Protein AF-A0A953WR93-F1 (afdb_monomer_lite)

Foldseek 3Di:
DQVVVVVVVPPPDDDPVSVVVSDQVVVHDPVQVVCVVVVAHEDEDADPVSVVVVVVVCVVDDDHHYYHYDDDDD

Structure (mmCIF, N/CA/C/O backbone):
data_AF-A0A953WR93-F1
#
_entry.id   AF-A0A953WR93-F1
#
loop_
_atom_site.group_PDB
_atom_site.id
_atom_site.type_symbol
_atom_site.label_atom_id
_atom_site.label_alt_id
_atom_site.label_comp_id
_atom_site.label_asym_id
_atom_site.label_entity_id
_atom_site.label_seq_id
_atom_site.pdbx_PDB_ins_code
_atom_site.Cartn_x
_atom_site.Cartn_y
_atom_site.Cartn_z
_atom_site.occupancy
_atom_site.B_iso_or_equiv
_atom_site.auth_seq_id
_atom_site.auth_comp_id
_atom_site.auth_asym_id
_atom_site.auth_atom_id
_atom_site.pdbx_PDB_model_num
ATOM 1 N N . ILE A 1 1 ? 0.164 0.943 -17.718 1.00 75.94 1 ILE A N 1
ATOM 2 C CA . ILE A 1 1 ? 0.025 2.178 -18.536 1.00 75.94 1 ILE A CA 1
ATOM 3 C C . ILE A 1 1 ? 1.316 2.464 -19.304 1.00 75.94 1 ILE A C 1
ATOM 5 O O . ILE A 1 1 ? 1.275 2.473 -20.522 1.00 75.94 1 ILE A O 1
ATOM 9 N N . LEU A 1 2 ? 2.468 2.577 -18.637 1.00 81.44 2 LEU A N 1
ATOM 10 C CA . LEU A 1 2 ? 3.742 2.966 -19.266 1.00 81.44 2 LEU A CA 1
ATOM 11 C C . LEU A 1 2 ? 4.214 2.073 -20.434 1.00 81.44 2 LEU A C 1
ATOM 13 O O . LEU A 1 2 ? 4.562 2.587 -21.491 1.00 81.44 2 LEU A O 1
ATOM 17 N N . ASN A 1 3 ? 4.138 0.744 -20.304 1.00 79.00 3 ASN A N 1
ATOM 18 C CA . ASN A 1 3 ? 4.485 -0.173 -21.404 1.00 79.00 3 ASN A CA 1
ATOM 19 C C . ASN A 1 3 ? 3.564 -0.037 -22.634 1.00 79.00 3 ASN A C 1
ATOM 21 O O . ASN A 1 3 ? 3.999 -0.249 -23.765 1.00 79.00 3 ASN A O 1
ATOM 25 N N . ILE A 1 4 ? 2.300 0.348 -22.423 1.00 83.31 4 ILE A N 1
ATOM 26 C CA . ILE A 1 4 ? 1.343 0.604 -23.511 1.00 83.31 4 ILE A CA 1
ATOM 27 C C . ILE A 1 4 ? 1.712 1.904 -24.228 1.00 83.31 4 ILE A C 1
ATOM 29 O O . ILE A 1 4 ? 1.695 1.954 -25.456 1.00 83.31 4 ILE A O 1
ATOM 33 N N . GLU A 1 5 ? 2.077 2.940 -23.472 1.00 84.38 5 GLU A N 1
ATOM 34 C CA . GLU A 1 5 ? 2.526 4.218 -24.031 1.00 84.38 5 GLU A CA 1
ATOM 35 C C . GLU A 1 5 ? 3.803 4.045 -24.856 1.00 84.38 5 GLU A C 1
ATOM 37 O O . GLU A 1 5 ? 3.877 4.536 -25.980 1.00 84.38 5 GLU A O 1
ATOM 42 N N . LEU A 1 6 ? 4.762 3.251 -24.373 1.00 82.31 6 LEU A N 1
ATOM 43 C CA . LEU A 1 6 ? 5.975 2.952 -25.127 1.00 82.31 6 LEU A CA 1
ATOM 44 C C . LEU A 1 6 ? 5.677 2.265 -26.469 1.00 82.31 6 LEU A C 1
ATOM 46 O O . LEU A 1 6 ? 6.230 2.669 -27.492 1.00 82.31 6 LEU A O 1
ATOM 50 N N . ALA A 1 7 ? 4.764 1.290 -26.499 1.00 81.69 7 ALA A N 1
ATOM 51 C CA . ALA A 1 7 ? 4.360 0.630 -27.741 1.00 81.69 7 ALA A CA 1
ATOM 52 C C . ALA A 1 7 ? 3.740 1.604 -28.764 1.00 81.69 7 ALA A C 1
ATOM 54 O O . ALA A 1 7 ? 3.909 1.429 -29.971 1.00 81.69 7 ALA A O 1
ATOM 55 N N . ARG A 1 8 ? 3.058 2.659 -28.300 1.00 86.06 8 ARG A N 1
ATOM 56 C CA . ARG A 1 8 ? 2.415 3.672 -29.156 1.00 86.06 8 ARG A CA 1
ATOM 57 C C . ARG A 1 8 ? 3.393 4.669 -29.779 1.00 86.06 8 ARG A C 1
ATOM 59 O O . ARG A 1 8 ? 3.033 5.314 -30.758 1.00 86.06 8 ARG A O 1
ATOM 66 N N . THR A 1 9 ? 4.618 4.783 -29.263 1.00 85.00 9 THR A N 1
ATOM 67 C CA . THR A 1 9 ? 5.628 5.724 -29.789 1.00 85.00 9 THR A CA 1
ATOM 68 C C . THR A 1 9 ? 6.168 5.349 -31.172 1.00 85.00 9 THR A C 1
ATOM 70 O O . THR A 1 9 ? 6.747 6.194 -31.850 1.00 85.00 9 THR A O 1
ATOM 73 N N . GLY A 1 10 ? 6.027 4.086 -31.591 1.00 81.75 10 GLY A N 1
ATOM 74 C CA . GLY A 1 10 ? 6.644 3.579 -32.820 1.00 81.75 10 GLY A CA 1
ATOM 75 C C . GLY A 1 10 ? 8.166 3.390 -32.731 1.00 81.75 10 GLY A C 1
ATOM 76 O O . GLY A 1 10 ? 8.794 3.104 -33.746 1.00 81.75 10 GLY A O 1
ATOM 77 N N . ALA A 1 11 ? 8.766 3.490 -31.536 1.00 82.25 11 ALA A N 1
ATOM 78 C CA . ALA A 1 11 ? 10.213 3.362 -31.310 1.00 82.25 11 ALA A CA 1
ATOM 79 C C . ALA A 1 11 ? 10.776 1.928 -31.476 1.00 82.25 11 ALA A C 1
ATOM 81 O O . ALA A 1 11 ? 11.951 1.686 -31.203 1.00 82.25 11 ALA A O 1
ATOM 82 N N . GLY A 1 12 ? 9.960 0.973 -31.933 1.00 81.00 12 GLY A N 1
ATOM 83 C CA . GLY A 1 12 ? 10.335 -0.435 -32.065 1.00 81.00 12 GLY A CA 1
ATOM 84 C C . GLY A 1 12 ? 10.335 -1.186 -30.730 1.00 81.00 12 GLY A C 1
ATOM 85 O O . GLY A 1 12 ? 9.709 -0.764 -29.759 1.00 81.00 12 GLY A O 1
ATOM 86 N N . ASN A 1 13 ? 11.016 -2.336 -30.688 1.00 80.81 13 ASN A N 1
ATOM 87 C CA . ASN A 1 13 ? 11.102 -3.145 -29.473 1.00 80.81 13 ASN A CA 1
ATOM 88 C C . ASN A 1 13 ? 12.102 -2.527 -28.483 1.00 80.81 13 ASN A C 1
ATOM 90 O O . ASN A 1 13 ? 13.283 -2.416 -28.822 1.00 80.81 13 ASN A O 1
ATOM 94 N N . PRO A 1 14 ? 11.687 -2.187 -27.250 1.00 79.94 14 PRO A N 1
ATOM 95 C CA . PRO A 1 14 ? 12.611 -1.681 -26.248 1.00 79.94 14 PRO A CA 1
ATOM 96 C C . PRO A 1 14 ? 13.685 -2.697 -25.884 1.00 79.94 14 PRO A C 1
ATOM 98 O O . PRO A 1 14 ? 13.401 -3.873 -25.627 1.00 79.94 14 PRO A O 1
ATOM 101 N N . GLY A 1 15 ? 14.916 -2.197 -25.791 1.00 85.62 15 GLY A N 1
ATOM 102 C CA . GLY A 1 15 ? 16.009 -2.912 -25.147 1.00 85.62 15 GLY A CA 1
ATOM 103 C C . GLY A 1 15 ? 15.779 -3.080 -23.634 1.00 85.62 15 GLY A C 1
ATOM 104 O O . GLY A 1 15 ? 14.891 -2.437 -23.068 1.00 85.62 15 GLY A O 1
ATOM 105 N N . PRO A 1 16 ? 16.591 -3.913 -22.959 1.00 85.31 16 PRO A N 1
ATOM 106 C CA . PRO A 1 16 ? 16.402 -4.270 -21.548 1.00 85.31 16 PRO A CA 1
ATOM 107 C C . PRO A 1 16 ? 16.292 -3.068 -20.598 1.00 85.31 16 PRO A C 1
ATOM 109 O O . PRO A 1 16 ? 15.412 -3.040 -19.749 1.00 85.31 16 PRO A O 1
ATOM 112 N N . THR A 1 17 ? 17.112 -2.032 -20.796 1.00 86.31 17 THR A N 1
ATOM 113 C CA . THR A 1 17 ? 17.096 -0.813 -19.968 1.00 86.31 17 THR A CA 1
ATOM 114 C C . THR A 1 17 ? 15.796 -0.020 -20.090 1.00 86.31 17 THR A C 1
ATOM 116 O O . THR A 1 17 ? 15.279 0.489 -19.103 1.00 86.31 17 THR A O 1
ATOM 119 N N . ALA A 1 18 ? 15.243 0.090 -21.299 1.00 84.88 18 ALA A N 1
ATOM 120 C CA . ALA A 1 18 ? 13.983 0.800 -21.497 1.00 84.88 18 ALA A CA 1
ATOM 121 C C . ALA A 1 18 ? 12.804 0.026 -20.889 1.00 84.88 18 ALA A C 1
ATOM 123 O O . ALA A 1 18 ? 11.847 0.644 -20.437 1.00 84.88 18 ALA A O 1
ATOM 124 N N . LYS A 1 19 ? 12.881 -1.311 -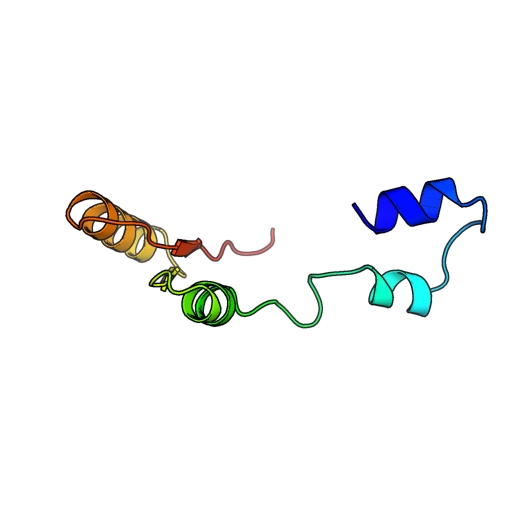20.844 1.00 82.69 19 LYS A N 1
ATOM 125 C CA . LYS A 1 19 ? 11.886 -2.139 -20.151 1.00 82.69 19 LYS A CA 1
ATOM 126 C C . LYS A 1 19 ? 11.951 -1.940 -18.641 1.00 82.69 19 LYS A C 1
ATOM 128 O O . LYS A 1 19 ? 10.925 -1.617 -18.057 1.00 82.69 19 LYS A O 1
ATOM 133 N N . SER A 1 20 ? 13.141 -2.017 -18.042 1.00 84.50 20 SER A N 1
ATOM 134 C CA . SER A 1 20 ? 13.295 -1.858 -16.589 1.00 84.50 20 SER A CA 1
ATOM 135 C C . SER A 1 20 ? 12.849 -0.476 -16.096 1.00 84.50 20 SER A C 1
ATOM 137 O O . SER A 1 20 ? 12.297 -0.357 -15.014 1.00 84.50 20 SER A O 1
ATOM 139 N N . MET A 1 21 ? 13.017 0.579 -16.904 1.00 84.38 21 MET A N 1
ATOM 140 C CA . MET A 1 21 ? 12.520 1.926 -16.576 1.00 84.38 21 MET A CA 1
ATOM 141 C C . MET A 1 21 ? 10.987 2.032 -16.509 1.00 84.38 21 MET A C 1
ATOM 143 O O . MET A 1 21 ? 10.471 2.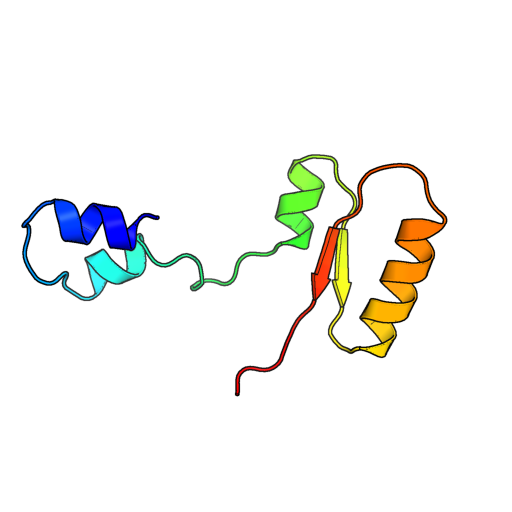987 -15.933 1.00 84.38 21 MET A O 1
ATOM 147 N N . LEU A 1 22 ? 10.258 1.106 -17.136 1.00 84.50 22 LEU A N 1
ATOM 148 C CA . LEU A 1 22 ? 8.791 1.100 -17.191 1.00 84.50 22 LEU A CA 1
ATOM 149 C C . LEU A 1 22 ? 8.179 -0.066 -16.404 1.00 84.50 22 LEU A C 1
ATOM 151 O O . LEU A 1 22 ? 6.951 -0.209 -16.369 1.00 84.50 22 LEU A O 1
ATOM 155 N N . GLU A 1 23 ? 9.021 -0.898 -15.797 1.00 82.69 23 GLU A N 1
ATOM 156 C CA . GLU A 1 23 ? 8.636 -1.927 -14.845 1.00 82.69 23 GLU A CA 1
ATOM 157 C C . GLU A 1 23 ? 8.445 -1.293 -13.463 1.00 82.69 23 GLU A C 1
ATOM 159 O O . GLU A 1 23 ? 9.178 -0.400 -13.054 1.00 82.69 23 GLU A O 1
ATOM 164 N N . LEU A 1 24 ? 7.401 -1.728 -12.760 1.00 82.31 24 LEU A N 1
ATOM 165 C CA . LEU A 1 24 ? 7.059 -1.247 -11.415 1.00 82.31 24 LEU A CA 1
ATOM 166 C C . LEU A 1 24 ? 7.303 -2.309 -10.337 1.00 82.31 24 LEU A C 1
ATOM 168 O O . LEU A 1 24 ? 7.057 -2.048 -9.168 1.00 82.31 24 LEU A O 1
ATOM 172 N N . GLY A 1 25 ? 7.705 -3.516 -10.737 1.00 82.81 25 GLY A N 1
ATOM 173 C CA . GLY A 1 25 ? 7.838 -4.659 -9.835 1.00 82.81 25 GLY A CA 1
ATOM 174 C C . GLY A 1 25 ? 9.258 -4.916 -9.338 1.00 82.81 25 GLY A C 1
ATOM 175 O O . GLY A 1 25 ? 9.420 -5.780 -8.487 1.00 82.81 25 GLY A O 1
ATOM 176 N N . ASP A 1 26 ? 10.266 -4.218 -9.872 1.00 84.12 26 ASP A N 1
ATOM 177 C CA . ASP A 1 26 ? 11.669 -4.424 -9.505 1.00 84.12 26 ASP A CA 1
ATOM 178 C C . ASP A 1 26 ? 12.403 -3.076 -9.323 1.00 84.12 26 ASP A C 1
ATOM 180 O O . ASP A 1 26 ? 12.588 -2.346 -10.304 1.00 84.12 26 ASP A O 1
ATOM 184 N N . PRO A 1 27 ? 12.806 -2.709 -8.089 1.00 87.31 27 PRO A N 1
ATOM 185 C CA . PRO A 1 27 ? 12.535 -3.423 -6.838 1.00 87.31 27 PRO A CA 1
ATOM 186 C C . PRO A 1 27 ? 11.041 -3.418 -6.482 1.00 87.31 27 PRO A C 1
ATOM 188 O O . PRO A 1 27 ? 10.288 -2.544 -6.915 1.00 87.31 27 PRO A O 1
ATOM 191 N N . GLU A 1 28 ? 10.621 -4.389 -5.671 1.00 89.06 28 GLU A N 1
ATOM 192 C CA . GLU A 1 28 ? 9.240 -4.482 -5.197 1.00 89.06 28 GLU A CA 1
ATOM 193 C C . GLU A 1 28 ? 8.821 -3.220 -4.424 1.00 89.06 28 GLU A C 1
ATOM 195 O O . GLU A 1 28 ? 9.590 -2.645 -3.646 1.00 89.06 28 GLU A O 1
ATOM 200 N N . ILE A 1 29 ? 7.579 -2.784 -4.647 1.00 92.62 29 ILE A N 1
ATOM 201 C CA . ILE A 1 29 ? 6.995 -1.637 -3.953 1.00 92.62 29 ILE A CA 1
ATOM 202 C C . ILE A 1 29 ? 6.606 -2.052 -2.532 1.00 92.62 29 ILE A C 1
ATOM 204 O O . ILE A 1 29 ? 5.803 -2.960 -2.338 1.00 92.62 29 ILE A O 1
ATOM 208 N N . ASP A 1 30 ? 7.099 -1.309 -1.543 1.00 95.75 30 ASP A N 1
ATOM 209 C CA . ASP A 1 30 ? 6.605 -1.374 -0.167 1.00 95.75 30 ASP A CA 1
ATOM 210 C C . ASP A 1 30 ? 5.244 -0.659 -0.081 1.00 95.75 30 ASP A C 1
ATOM 212 O O . ASP A 1 30 ? 5.153 0.565 0.080 1.00 95.75 30 ASP A O 1
ATOM 216 N N . TRP A 1 31 ? 4.171 -1.428 -0.272 1.00 96.62 31 TRP A N 1
ATOM 217 C CA . TRP A 1 31 ? 2.801 -0.914 -0.307 1.00 96.62 31 TRP A CA 1
ATOM 218 C C . TRP A 1 31 ? 2.327 -0.373 1.042 1.00 96.62 31 TRP A C 1
ATOM 220 O O . TRP A 1 31 ? 1.531 0.569 1.061 1.00 96.62 31 TRP A O 1
ATOM 230 N N . VAL A 1 32 ? 2.838 -0.914 2.152 1.00 98.12 32 VAL A N 1
ATOM 231 C CA . VAL A 1 32 ? 2.531 -0.425 3.502 1.00 98.12 32 VAL A CA 1
ATOM 232 C C . VAL A 1 32 ? 3.049 0.999 3.654 1.00 98.12 32 VAL A C 1
ATOM 234 O O . VAL A 1 32 ? 2.256 1.917 3.874 1.00 98.12 32 VAL A O 1
ATOM 237 N N . LYS A 1 33 ? 4.345 1.230 3.414 1.00 98.19 33 LYS A N 1
ATOM 238 C CA . LYS A 1 33 ? 4.924 2.579 3.522 1.00 98.19 33 LYS A CA 1
ATOM 239 C C . LYS A 1 33 ? 4.310 3.567 2.537 1.00 98.19 33 LYS A C 1
ATOM 241 O O . LYS A 1 33 ? 4.143 4.741 2.868 1.00 98.19 33 LYS A O 1
ATOM 246 N N . LEU A 1 34 ? 3.978 3.119 1.324 1.00 97.38 34 LEU A N 1
ATOM 247 C CA . LEU A 1 34 ? 3.321 3.974 0.336 1.00 97.38 34 LEU A CA 1
ATOM 248 C C . LEU A 1 34 ? 1.939 4.436 0.817 1.00 97.38 34 LEU A C 1
ATOM 250 O O . LEU A 1 34 ? 1.591 5.601 0.638 1.00 97.38 34 LEU A O 1
ATOM 254 N N . SER A 1 35 ? 1.165 3.542 1.430 1.00 98.25 35 SER A N 1
ATOM 255 C CA . SER A 1 35 ? -0.145 3.864 2.002 1.00 98.25 35 SER A CA 1
ATOM 256 C C . SER A 1 35 ? -0.032 4.828 3.181 1.00 98.25 35 SER A C 1
ATOM 258 O O . SER A 1 35 ? -0.740 5.837 3.239 1.00 98.25 35 SER A O 1
ATOM 260 N N . GLU A 1 36 ? 0.907 4.564 4.089 1.00 98.25 36 GLU A N 1
ATOM 261 C CA . GLU A 1 36 ? 1.148 5.403 5.265 1.00 98.25 36 GLU A CA 1
ATOM 262 C C . GLU A 1 36 ? 1.552 6.829 4.875 1.00 98.25 36 GLU A C 1
ATOM 264 O O . GLU A 1 36 ? 1.078 7.794 5.476 1.00 98.25 36 GLU A O 1
ATOM 269 N N . ALA A 1 37 ? 2.354 6.988 3.816 1.00 98.19 37 ALA A N 1
ATOM 270 C CA . ALA A 1 37 ? 2.713 8.298 3.272 1.00 98.19 37 ALA A CA 1
ATOM 271 C C . ALA A 1 37 ? 1.496 9.108 2.781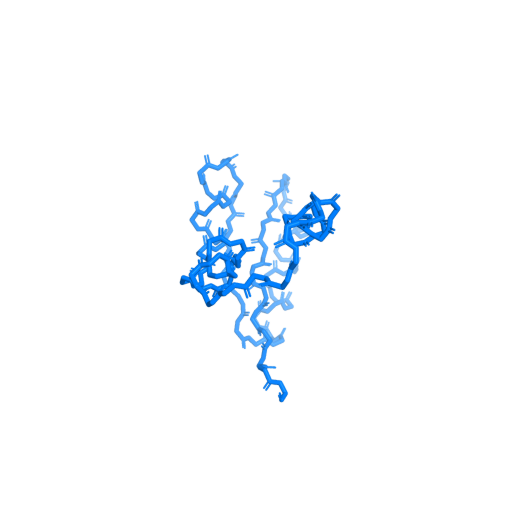 1.00 98.19 37 ALA A C 1
ATOM 273 O O . ALA A 1 37 ? 1.565 10.335 2.718 1.00 98.19 37 ALA A O 1
ATOM 274 N N . GLN A 1 38 ? 0.383 8.438 2.467 1.00 98.06 38 GLN A N 1
ATOM 275 C CA . GLN A 1 38 ? -0.892 9.052 2.080 1.00 98.06 38 GLN A CA 1
ATOM 276 C C . GLN A 1 38 ? -1.874 9.191 3.253 1.00 98.06 38 GLN A C 1
ATOM 278 O O . GLN A 1 38 ? -3.029 9.564 3.050 1.00 98.06 38 GLN A O 1
ATOM 283 N N . GLY A 1 39 ? -1.436 8.898 4.481 1.00 97.56 39 GLY A N 1
ATOM 284 C CA . GLY A 1 39 ? -2.262 8.982 5.685 1.00 97.56 39 GLY A CA 1
ATOM 285 C C . GLY A 1 39 ? -3.272 7.843 5.837 1.00 97.56 39 GLY A C 1
ATOM 286 O O . GLY A 1 39 ? -4.220 7.986 6.606 1.00 97.56 39 GLY A O 1
ATOM 287 N N . VAL A 1 40 ? -3.092 6.732 5.117 1.00 98.19 40 VAL A N 1
ATOM 288 C CA . VAL A 1 40 ? -3.956 5.548 5.205 1.00 98.19 40 VAL A CA 1
ATOM 289 C C . VAL A 1 40 ? -3.203 4.437 5.947 1.00 98.19 40 VAL A C 1
ATOM 291 O O . VAL A 1 40 ? -2.179 3.978 5.430 1.00 98.19 40 VAL A O 1
ATOM 294 N N . PRO A 1 41 ? -3.679 3.988 7.126 1.00 97.81 41 PRO A N 1
ATOM 295 C CA . PRO A 1 41 ? -3.093 2.861 7.846 1.00 97.81 41 PRO A CA 1
ATOM 296 C C . PRO A 1 41 ? -3.002 1.617 6.967 1.00 97.81 41 PRO A C 1
ATOM 298 O O . PRO A 1 41 ? -3.918 1.334 6.188 1.00 97.81 41 PRO A O 1
ATOM 301 N N . ALA A 1 42 ? -1.907 0.874 7.100 1.00 98.31 42 ALA A N 1
ATOM 302 C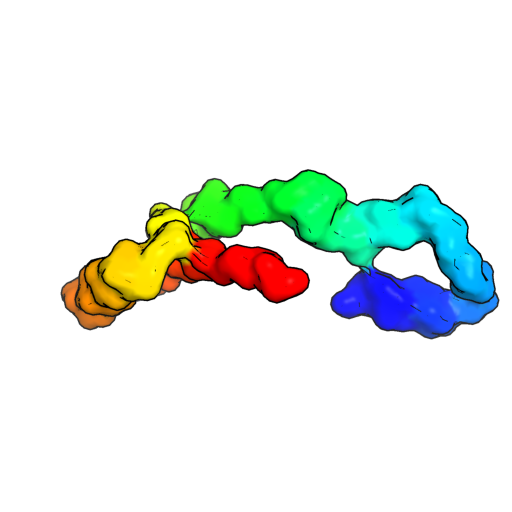 CA . ALA A 1 42 ? -1.682 -0.310 6.294 1.00 98.31 42 ALA A CA 1
ATOM 303 C C . ALA A 1 42 ? -0.952 -1.420 7.040 1.00 98.31 42 ALA A C 1
ATOM 305 O O . ALA A 1 42 ? -0.211 -1.171 7.988 1.00 98.31 42 ALA A O 1
ATOM 306 N N . GLN A 1 43 ? -1.149 -2.651 6.577 1.00 98.19 43 GLN A N 1
ATOM 307 C CA . GLN A 1 43 ? -0.393 -3.812 7.030 1.00 98.19 43 GLN A CA 1
ATOM 308 C C . GLN A 1 43 ? -0.218 -4.841 5.911 1.00 98.19 43 GLN A C 1
ATOM 310 O O . GLN A 1 43 ? -1.044 -4.932 4.999 1.00 98.19 43 GLN A O 1
ATOM 315 N N . ASP A 1 44 ? 0.832 -5.649 6.022 1.00 98.19 44 ASP A N 1
ATOM 316 C CA . ASP A 1 44 ? 1.004 -6.847 5.206 1.00 98.19 44 ASP A CA 1
ATOM 317 C C . ASP A 1 44 ? 0.102 -7.992 5.691 1.00 98.19 44 ASP A C 1
ATOM 319 O O . ASP A 1 44 ? -0.257 -8.081 6.872 1.00 98.19 44 ASP A O 1
ATOM 323 N N . ALA A 1 45 ? -0.239 -8.883 4.764 1.00 98.25 45 ALA A N 1
ATOM 324 C CA . ALA A 1 45 ? -0.814 -10.193 5.037 1.00 98.25 45 ALA A CA 1
ATOM 325 C C . ALA A 1 45 ? -0.146 -11.235 4.132 1.00 98.25 45 ALA A C 1
ATOM 327 O O . ALA A 1 45 ? -0.292 -11.194 2.909 1.00 98.25 45 ALA A O 1
ATOM 328 N N . TRP A 1 46 ? 0.587 -12.170 4.732 1.00 97.00 46 TRP A N 1
ATOM 329 C CA . TRP A 1 46 ? 1.352 -13.216 4.039 1.00 97.00 46 TRP A CA 1
ATOM 330 C C . TRP A 1 46 ? 0.617 -14.554 3.964 1.00 97.00 46 TRP A C 1
ATOM 332 O O . TRP A 1 46 ? 1.076 -15.493 3.312 1.00 97.00 46 TRP A O 1
ATOM 342 N N . SER A 1 47 ? -0.528 -14.649 4.635 1.00 97.25 47 SER A N 1
ATOM 343 C CA . SER A 1 47 ? -1.399 -15.819 4.639 1.00 97.25 47 SER A CA 1
ATOM 344 C C . SER A 1 47 ? -2.865 -15.416 4.505 1.00 97.25 47 SER A C 1
ATOM 346 O O . SER A 1 47 ? -3.237 -14.255 4.696 1.00 97.25 47 SER A O 1
ATOM 348 N N . ALA A 1 48 ? -3.710 -16.396 4.177 1.00 97.31 48 ALA A N 1
ATOM 349 C CA . ALA A 1 48 ? -5.151 -16.186 4.113 1.00 97.31 48 ALA A CA 1
ATOM 350 C C . ALA A 1 48 ? -5.724 -15.858 5.499 1.00 97.31 48 ALA A C 1
ATOM 352 O O . ALA A 1 48 ? -6.604 -15.012 5.610 1.00 97.31 48 ALA A O 1
ATOM 353 N N . GLU A 1 49 ? -5.190 -16.479 6.550 1.00 98.12 49 GLU A N 1
ATOM 354 C CA . GLU A 1 49 ? -5.583 -16.261 7.940 1.00 98.12 49 GLU A CA 1
ATOM 355 C C . GLU A 1 49 ? -5.219 -14.848 8.420 1.00 98.12 49 GLU A C 1
ATOM 357 O O . GLU A 1 49 ? -6.024 -14.184 9.071 1.00 98.12 49 GLU A O 1
ATOM 362 N N . GLU A 1 50 ? -4.027 -14.353 8.069 1.00 98.38 50 GLU A N 1
ATOM 363 C CA . GLU A 1 50 ? -3.636 -12.967 8.360 1.00 98.38 50 GLU A CA 1
ATOM 364 C C . GLU A 1 50 ? -4.521 -11.962 7.622 1.00 98.38 50 GLU A C 1
ATOM 366 O O . GLU A 1 50 ? -4.914 -10.947 8.205 1.00 98.38 50 GLU A O 1
ATOM 371 N N . PHE A 1 51 ? -4.856 -12.251 6.362 1.00 98.31 51 PHE A N 1
ATOM 372 C CA . PHE A 1 51 ? -5.743 -11.412 5.564 1.00 98.31 51 PHE A CA 1
ATOM 373 C C . PHE A 1 51 ? -7.159 -11.370 6.147 1.00 98.31 51 PHE A C 1
ATOM 375 O O . PHE A 1 51 ? -7.715 -10.285 6.288 1.00 98.31 51 PHE A O 1
ATOM 382 N N . ASP A 1 52 ? -7.722 -12.520 6.523 1.00 98.44 52 ASP A N 1
ATOM 383 C CA . ASP A 1 52 ? -9.060 -12.627 7.117 1.00 98.44 52 ASP A CA 1
ATOM 384 C C . ASP A 1 52 ? -9.160 -11.811 8.414 1.00 98.44 52 ASP A C 1
ATOM 386 O O . ASP A 1 52 ? -10.030 -10.950 8.553 1.00 98.44 52 ASP A O 1
ATOM 390 N N . ALA A 1 53 ? -8.183 -11.970 9.311 1.00 98.38 53 ALA A N 1
ATOM 391 C CA . ALA A 1 53 ? -8.134 -11.208 10.555 1.00 98.38 53 ALA A CA 1
ATOM 392 C C . ALA A 1 53 ? -7.959 -9.695 10.320 1.00 98.38 53 ALA A C 1
ATOM 394 O O . ALA A 1 53 ? -8.500 -8.881 11.071 1.00 98.38 53 ALA A O 1
ATOM 395 N N . ALA A 1 54 ? -7.173 -9.295 9.316 1.00 98.12 54 ALA A N 1
ATOM 396 C CA . ALA A 1 54 ? -7.004 -7.889 8.948 1.00 98.12 54 ALA A CA 1
ATOM 397 C C . ALA A 1 54 ? -8.289 -7.295 8.364 1.00 98.12 54 ALA A C 1
ATOM 399 O O . ALA A 1 54 ? -8.657 -6.170 8.697 1.00 98.12 54 ALA A O 1
ATOM 400 N N . LEU A 1 55 ? -8.992 -8.066 7.538 1.00 98.00 55 LEU A N 1
ATOM 401 C CA . LEU A 1 55 ? -10.240 -7.659 6.912 1.00 98.00 55 LEU A CA 1
ATOM 402 C C . LEU A 1 55 ? -11.366 -7.494 7.941 1.00 98.00 55 LEU A C 1
ATOM 404 O O . LEU A 1 55 ? -12.112 -6.520 7.869 1.00 98.00 55 LEU A O 1
ATOM 408 N N . GLU A 1 56 ? -11.463 -8.395 8.923 1.00 98.25 56 GLU A N 1
ATOM 409 C CA . GLU A 1 56 ? -12.424 -8.269 10.025 1.00 98.25 56 GLU A CA 1
ATOM 410 C C . GLU A 1 56 ? -12.210 -6.965 10.809 1.00 98.25 56 GLU A C 1
ATOM 412 O O . GLU A 1 56 ? -13.167 -6.227 11.054 1.00 98.25 56 GLU A O 1
ATOM 417 N N . ARG A 1 57 ? -10.953 -6.630 11.137 1.00 97.06 57 ARG A N 1
ATOM 418 C CA . ARG A 1 57 ? -10.617 -5.356 11.797 1.00 97.06 57 ARG A CA 1
ATOM 419 C C . ARG A 1 57 ? -10.974 -4.150 10.933 1.00 97.06 57 ARG A C 1
ATOM 421 O O . ARG A 1 57 ? -11.607 -3.224 11.432 1.00 97.06 57 ARG A O 1
ATOM 428 N N . ALA A 1 58 ? -10.643 -4.190 9.644 1.00 96.75 58 ALA A N 1
ATOM 429 C CA . ALA A 1 58 ? -10.928 -3.100 8.715 1.00 96.75 58 ALA A CA 1
ATOM 430 C C . ALA A 1 58 ? -12.426 -2.804 8.566 1.00 96.75 58 ALA A C 1
ATOM 432 O O . ALA A 1 58 ? -12.799 -1.663 8.312 1.00 96.75 58 ALA A O 1
ATOM 433 N N . PHE A 1 59 ? -13.295 -3.803 8.739 1.00 96.75 59 PHE A N 1
ATOM 434 C CA . PHE A 1 59 ? -14.744 -3.586 8.753 1.00 96.75 59 PHE A CA 1
ATOM 435 C C . PHE A 1 59 ? -15.287 -3.065 10.085 1.00 96.75 59 PHE A C 1
ATOM 437 O O . PHE A 1 59 ? -16.370 -2.480 10.104 1.00 96.75 59 PHE A O 1
ATOM 444 N N . ALA A 1 60 ? -14.584 -3.305 11.190 1.00 97.50 60 ALA A N 1
ATOM 445 C CA . ALA A 1 60 ? -14.992 -2.856 12.518 1.00 97.50 60 ALA A CA 1
ATOM 446 C C . ALA A 1 60 ? -14.531 -1.424 12.839 1.00 97.50 60 ALA A C 1
ATO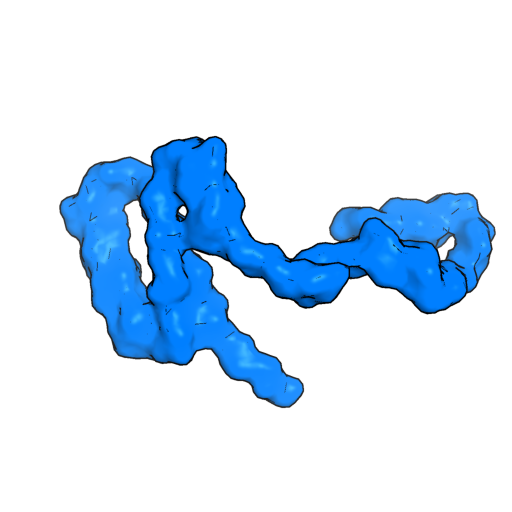M 448 O O . ALA A 1 60 ? -15.095 -0.789 13.731 1.00 97.50 60 ALA A O 1
ATOM 449 N N . GLU A 1 61 ? -13.506 -0.933 12.145 1.00 95.00 61 GLU A N 1
ATOM 450 C CA . GLU A 1 61 ? -12.919 0.390 12.346 1.00 95.00 61 GLU A CA 1
ATOM 451 C C . GLU A 1 61 ? -13.408 1.400 11.296 1.00 95.00 61 GLU A C 1
ATOM 453 O O . GLU A 1 61 ? -13.660 1.065 10.139 1.00 95.00 61 GLU A O 1
ATOM 458 N N . ASP A 1 62 ? -13.533 2.665 11.699 1.00 95.44 62 ASP A N 1
ATOM 459 C CA . ASP A 1 62 ? -13.905 3.741 10.784 1.00 95.44 62 ASP A CA 1
ATOM 460 C C . ASP A 1 62 ? -12.703 4.206 9.949 1.00 95.44 62 ASP A C 1
ATOM 462 O O . ASP A 1 62 ? -11.607 4.439 10.463 1.00 95.44 62 ASP A O 1
ATOM 466 N N . GLY A 1 63 ? -12.949 4.471 8.666 1.00 96.00 63 GLY A N 1
ATOM 467 C CA . GLY A 1 63 ? -11.977 5.079 7.759 1.00 96.00 63 GLY A CA 1
ATOM 468 C C . GLY A 1 63 ? -11.293 4.087 6.814 1.00 96.00 63 GLY A C 1
ATOM 469 O O . GLY A 1 63 ? -11.579 2.893 6.822 1.00 96.00 63 GLY A O 1
ATOM 470 N N . PRO A 1 64 ? -10.434 4.588 5.911 1.00 97.12 64 PRO A N 1
ATOM 471 C CA . PRO A 1 64 ? -9.744 3.742 4.951 1.00 97.12 64 PRO A CA 1
ATOM 472 C C . PRO A 1 64 ? -8.612 2.956 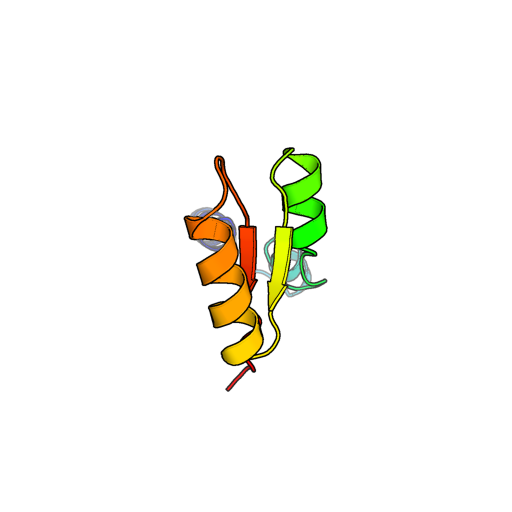5.621 1.00 97.12 64 PRO A C 1
ATOM 474 O O . PRO A 1 64 ? -7.860 3.504 6.425 1.00 97.12 64 PRO A O 1
ATOM 477 N N . GLN A 1 65 ? -8.444 1.702 5.208 1.00 98.06 65 GLN A N 1
ATOM 478 C CA . GLN A 1 65 ? -7.295 0.862 5.542 1.00 98.06 65 GLN A CA 1
ATOM 479 C C . GLN A 1 65 ? -6.813 0.133 4.287 1.00 98.06 65 GLN A C 1
ATOM 481 O O . GLN A 1 65 ? -7.622 -0.248 3.436 1.00 98.06 65 GLN A O 1
ATOM 486 N N . LEU A 1 66 ? -5.501 -0.064 4.166 1.00 98.44 66 LEU A N 1
ATOM 487 C CA . LEU A 1 66 ? -4.895 -0.863 3.102 1.00 98.44 66 LEU A CA 1
ATOM 488 C C . LEU A 1 66 ? -4.352 -2.178 3.668 1.00 98.44 66 LEU A C 1
ATOM 490 O O . LEU A 1 66 ? -3.624 -2.197 4.655 1.00 98.44 66 LEU A O 1
ATOM 494 N N . ILE A 1 67 ? -4.664 -3.289 3.004 1.00 98.50 67 ILE A N 1
ATOM 495 C CA . ILE A 1 67 ? -4.103 -4.606 3.322 1.00 98.50 67 ILE A CA 1
ATOM 496 C C . ILE A 1 67 ? -3.287 -5.063 2.111 1.00 98.50 67 ILE A C 1
ATOM 498 O O . ILE A 1 67 ? -3.846 -5.297 1.037 1.00 98.50 67 ILE A O 1
ATOM 502 N N . ALA A 1 68 ? -1.968 -5.173 2.267 1.00 97.62 68 ALA A N 1
ATOM 503 C CA . ALA A 1 68 ? -1.073 -5.691 1.237 1.00 97.62 68 ALA A CA 1
ATOM 504 C C . ALA A 1 68 ? -1.064 -7.227 1.297 1.00 97.62 68 ALA A C 1
ATOM 506 O O . ALA A 1 68 ? -0.336 -7.832 2.082 1.00 97.62 68 ALA A O 1
ATOM 507 N N . ALA A 1 69 ? -1.935 -7.859 0.506 1.00 97.25 69 ALA A N 1
ATOM 508 C CA . ALA A 1 69 ? -2.055 -9.313 0.446 1.00 97.25 69 ALA A CA 1
ATOM 509 C C . ALA A 1 69 ? -0.986 -9.920 -0.475 1.00 97.25 69 ALA A C 1
ATOM 511 O O . ALA A 1 69 ? -1.029 -9.750 -1.697 1.00 97.25 69 ALA A O 1
ATOM 512 N N . HIS A 1 70 ? -0.055 -10.664 0.112 1.00 94.94 70 HIS A N 1
ATOM 513 C CA . HIS A 1 70 ? 1.033 -11.320 -0.603 1.00 94.94 70 HIS A CA 1
ATOM 514 C C . HIS A 1 70 ? 0.604 -12.700 -1.078 1.00 94.94 70 HIS A C 1
ATOM 516 O O . HIS A 1 70 ? 0.246 -13.574 -0.289 1.00 94.94 70 HIS A O 1
ATOM 522 N N . VAL A 1 71 ? 0.648 -12.904 -2.393 1.00 91.06 71 VAL A N 1
ATOM 523 C CA . VAL A 1 71 ? 0.279 -14.174 -3.022 1.00 91.06 71 VAL A CA 1
ATOM 524 C C . VAL A 1 71 ? 1.533 -14.796 -3.631 1.00 91.06 71 VAL A C 1
ATOM 526 O O . VAL A 1 71 ? 2.197 -14.134 -4.431 1.00 91.06 71 VAL A O 1
ATOM 529 N N . PRO A 1 72 ? 1.862 -16.061 -3.312 1.00 84.75 72 PRO A N 1
ATOM 530 C CA . PRO A 1 72 ? 2.992 -16.742 -3.927 1.00 84.75 72 PRO A CA 1
ATOM 531 C C . PRO A 1 72 ? 2.880 -16.736 -5.454 1.00 84.75 72 PRO A C 1
ATOM 533 O O . PRO A 1 72 ? 1.815 -17.028 -6.010 1.00 84.75 72 PRO A O 1
ATOM 536 N N . ALA A 1 73 ? 3.989 -16.444 -6.134 1.00 77.38 73 ALA A N 1
ATOM 537 C CA . ALA A 1 73 ? 4.071 -16.632 -7.575 1.00 77.38 73 ALA A CA 1
ATOM 538 C C . ALA A 1 73 ? 3.841 -18.118 -7.911 1.00 77.38 73 ALA A C 1
ATOM 540 O O . ALA A 1 73 ? 4.373 -19.002 -7.235 1.00 77.38 73 ALA A O 1
ATOM 541 N N . ARG A 1 74 ? 3.015 -18.382 -8.928 1.00 58.75 74 ARG A N 1
ATOM 542 C CA . ARG A 1 74 ? 2.837 -19.727 -9.494 1.00 58.75 74 ARG A CA 1
ATOM 543 C C . ARG A 1 74 ? 3.996 -20.106 -10.401 1.00 58.75 74 ARG A C 1
ATOM 545 O O . ARG A 1 74 ? 4.503 -19.197 -11.094 1.00 58.75 74 ARG A O 1
#

Secondary structure (DSSP, 8-state):
-HHHHHHHTT--SPPHHHHHTT-SSSSPP-HHHHHHHTT--EEEE-SHHHHHHHHHHHHHSSS--EEEE-----

Sequence (74 aa):
ILNIELARTGAGNPGPTAKSMLELGDPEIDWVKLSEAQGVPAQDAWSAEEFDAALERAFAEDGPQLIAAHVPAR

Radius of gyration: 17.3 Å; chains: 1; bounding box: 32×29×45 Å

pLDDT: mean 91.02, std 8.16, range [58.75, 98.5]